Protein AF-A0A8X6Q4Y1-F1 (afdb_monomer_lite)

Secondary structure (DSSP, 8-state):
-HHHHHHHHHHHHHHHHHHHHHHT-SSHHHHHHHHHHHHHHHHHH-SSPPPHHHHHHHHTT---TT----------HHHHHHHHHHHHTTTS-EEEEEETTTTEEEEEE--SS--------TTTTTHHHHHHHHHHHHHHHHHTTTT----TTSGGG-GGG-TT--

Radius of gyration: 20.06 Å; chains: 1; bounding box: 55×37×59 Å

Organism: Nephila pilipes (NCBI:txid299642)

Sequence (166 aa):
GAALSRLRALLDIHTVSHTYRLLASDELVTSGVAFASLQNAVRKNFLHDPTPGKYSDFLNGKKVDEFARESENLSTQWSRSRHSADRLRKFLKIEWIWNVEPGCFFLNLFRAPNPVDVALSPAGLVTRPLRDDLETYFINQLSGLVDQGKNGAVFSQHPASNLFLQ

pLDDT: mean 73.5, std 17.01, range [33.56, 92.38]

Structure (mmCIF, N/CA/C/O backbone):
data_AF-A0A8X6Q4Y1-F1
#
_entry.id   AF-A0A8X6Q4Y1-F1
#
loop_
_atom_site.group_PDB
_atom_site.id
_atom_site.type_symbol
_atom_site.label_atom_id
_atom_site.label_alt_id
_atom_site.label_comp_id
_atom_site.label_asym_id
_atom_site.label_entity_id
_atom_site.label_seq_id
_atom_site.pdbx_PDB_ins_code
_atom_site.Cartn_x
_atom_site.Cartn_y
_atom_site.Cartn_z
_atom_site.occupancy
_atom_site.B_iso_or_equiv
_atom_site.auth_seq_id
_atom_site.auth_comp_id
_atom_site.auth_asym_id
_atom_site.auth_atom_id
_atom_site.pdbx_PDB_model_num
ATOM 1 N N . GLY A 1 1 ? -9.546 15.117 20.347 1.00 49.28 1 GLY A N 1
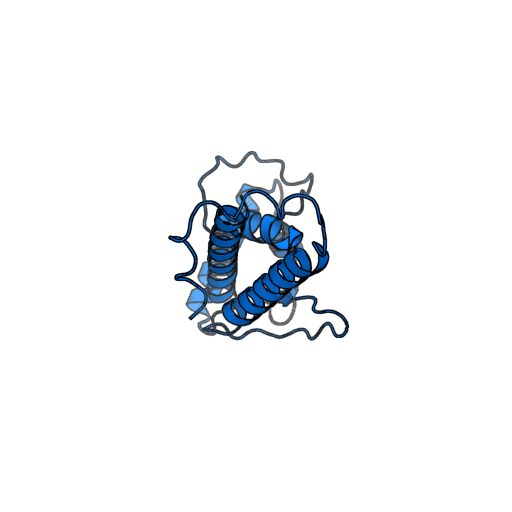ATOM 2 C CA . GLY A 1 1 ? -8.443 14.218 19.939 1.00 49.28 1 GLY A CA 1
ATOM 3 C C . GLY A 1 1 ? -8.885 13.156 18.942 1.00 49.28 1 GLY A C 1
ATOM 4 O O . GLY A 1 1 ? -8.433 13.184 17.805 1.00 49.28 1 GLY A O 1
ATOM 5 N N . ALA A 1 2 ? -9.793 12.252 19.334 1.00 59.53 2 ALA A N 1
ATOM 6 C CA . ALA A 1 2 ? -10.178 11.072 18.544 1.00 59.53 2 ALA A CA 1
ATOM 7 C C . ALA A 1 2 ? -10.820 11.374 17.168 1.00 59.53 2 ALA A C 1
ATOM 9 O O . ALA A 1 2 ? -10.471 10.738 16.175 1.00 59.53 2 ALA A O 1
ATOM 10 N N . ALA A 1 3 ? -11.683 12.391 17.059 1.00 57.56 3 ALA A N 1
ATOM 11 C CA . ALA A 1 3 ? -12.321 12.751 15.783 1.00 57.56 3 ALA A CA 1
ATOM 12 C C . ALA A 1 3 ? -11.309 13.180 14.699 1.00 57.56 3 ALA A C 1
ATOM 14 O O . ALA A 1 3 ? -11.413 12.759 13.547 1.00 57.56 3 ALA A O 1
ATOM 15 N N . LEU A 1 4 ? -10.274 13.940 15.084 1.00 60.44 4 LEU A N 1
ATOM 16 C CA . LEU A 1 4 ? -9.184 14.329 14.181 1.00 60.44 4 LEU A CA 1
ATOM 17 C C . LEU A 1 4 ? -8.358 13.111 13.741 1.00 60.44 4 LEU A C 1
ATOM 19 O O . LEU A 1 4 ? -7.963 13.029 12.579 1.00 60.44 4 LEU A O 1
ATOM 23 N N . SER A 1 5 ? -8.158 12.132 14.632 1.00 75.75 5 SER A N 1
ATOM 24 C CA . SER A 1 5 ? -7.471 10.881 14.282 1.00 75.75 5 SER A CA 1
ATOM 25 C C . SER A 1 5 ? -8.277 10.010 13.308 1.00 75.75 5 SER A C 1
ATOM 27 O O . SER A 1 5 ? -7.701 9.467 12.367 1.00 75.75 5 SER A O 1
ATOM 29 N N . ARG A 1 6 ? -9.612 9.959 13.447 1.00 79.06 6 ARG A N 1
ATOM 30 C CA . ARG A 1 6 ? -10.499 9.210 12.540 1.00 79.06 6 ARG A CA 1
ATOM 31 C C . ARG A 1 6 ? -10.565 9.844 11.151 1.00 79.06 6 ARG A C 1
ATOM 33 O O . ARG A 1 6 ? -10.416 9.141 10.157 1.00 79.06 6 ARG A O 1
ATOM 40 N N . LEU A 1 7 ? -10.721 11.169 11.067 1.00 85.56 7 LEU A N 1
ATOM 41 C CA . LEU A 1 7 ? -10.692 11.888 9.786 1.00 85.56 7 LEU A CA 1
ATOM 42 C C . LEU A 1 7 ? -9.357 11.695 9.060 1.00 85.56 7 LEU A C 1
ATOM 44 O O . LEU A 1 7 ? -9.336 11.451 7.854 1.00 85.56 7 LEU A O 1
ATOM 48 N N . ARG A 1 8 ? -8.238 11.745 9.794 1.00 88.94 8 ARG A N 1
ATOM 49 C CA . ARG A 1 8 ? -6.920 11.502 9.207 1.00 88.94 8 ARG A CA 1
ATOM 50 C C . ARG A 1 8 ? -6.784 10.077 8.673 1.00 88.94 8 ARG A C 1
ATOM 52 O O . ARG A 1 8 ? -6.319 9.908 7.550 1.00 88.94 8 ARG A O 1
ATOM 59 N N . ALA A 1 9 ? -7.240 9.080 9.428 1.00 87.69 9 ALA A N 1
ATOM 60 C CA . ALA A 1 9 ? -7.227 7.690 8.987 1.00 87.69 9 ALA A CA 1
ATOM 61 C C . ALA A 1 9 ? -8.079 7.471 7.720 1.00 87.69 9 ALA A C 1
ATOM 63 O O . ALA A 1 9 ? -7.664 6.744 6.824 1.00 87.69 9 ALA A O 1
ATOM 64 N N . LEU A 1 10 ? -9.218 8.157 7.574 1.00 89.56 10 LEU A N 1
ATOM 65 C CA . LEU A 1 10 ? -10.032 8.090 6.351 1.00 89.56 10 LEU A CA 1
ATOM 66 C C . LEU A 1 10 ? -9.319 8.675 5.120 1.00 89.56 10 LEU A C 1
ATOM 68 O O . LEU A 1 10 ? -9.428 8.113 4.027 1.00 89.56 10 LEU A O 1
ATOM 72 N N . LEU A 1 11 ? -8.573 9.773 5.282 1.00 91.25 11 LEU A N 1
ATOM 73 C CA . LEU A 1 11 ? -7.736 10.334 4.211 1.00 91.25 11 LEU A CA 1
ATOM 74 C C . LEU A 1 11 ? -6.594 9.385 3.831 1.00 91.25 11 LEU A C 1
ATOM 76 O O . LEU A 1 11 ? -6.284 9.218 2.647 1.00 91.25 11 LEU A O 1
ATOM 80 N N . ASP A 1 12 ? -5.998 8.730 4.825 1.00 91.88 12 ASP A N 1
ATOM 81 C CA . ASP A 1 12 ? -4.952 7.737 4.602 1.00 91.88 12 ASP A CA 1
ATOM 82 C C . ASP A 1 12 ? -5.514 6.521 3.839 1.00 91.88 12 ASP A C 1
ATOM 84 O O . ASP A 1 12 ? -4.907 6.082 2.859 1.00 91.88 12 ASP A O 1
ATOM 88 N N . ILE A 1 13 ? -6.716 6.043 4.201 1.00 90.38 13 ILE A N 1
ATOM 89 C CA . ILE A 1 13 ? -7.431 4.969 3.485 1.00 90.38 13 ILE A CA 1
ATOM 90 C C . ILE A 1 13 ? -7.687 5.370 2.037 1.00 90.38 13 ILE A C 1
ATOM 92 O O . ILE A 1 13 ? -7.474 4.563 1.132 1.00 90.38 13 ILE A O 1
ATOM 96 N N . HIS A 1 14 ? -8.137 6.603 1.796 1.00 91.00 14 HIS A N 1
ATOM 97 C CA . HIS A 1 14 ? -8.386 7.080 0.439 1.00 91.00 14 HIS A CA 1
ATOM 98 C C . HIS A 1 14 ? -7.099 7.108 -0.392 1.00 91.00 14 HIS A C 1
ATOM 100 O O . HIS A 1 14 ? -7.103 6.668 -1.539 1.00 91.00 14 HIS A O 1
ATOM 106 N N . THR A 1 15 ? -5.995 7.561 0.204 1.00 92.25 15 THR A N 1
ATOM 107 C CA . THR A 1 15 ? -4.685 7.614 -0.455 1.00 92.25 15 THR A CA 1
ATOM 108 C C . THR A 1 15 ? -4.204 6.215 -0.838 1.00 92.25 15 THR A C 1
ATOM 110 O O . THR A 1 15 ? -3.869 5.989 -1.998 1.00 92.25 15 THR A O 1
ATOM 113 N N . VAL A 1 16 ? -4.227 5.263 0.101 1.00 90.94 16 VAL A N 1
ATOM 114 C CA . VAL A 1 16 ? -3.834 3.864 -0.147 1.00 90.94 16 VAL A CA 1
ATOM 115 C C . VAL A 1 16 ? -4.758 3.201 -1.167 1.00 90.94 16 VAL A C 1
ATOM 117 O O . VAL A 1 16 ? -4.281 2.553 -2.097 1.00 90.94 16 VAL A O 1
ATOM 120 N N . SER A 1 17 ? -6.069 3.425 -1.052 1.00 88.81 17 SER A N 1
ATOM 121 C CA . SER A 1 17 ? -7.045 2.911 -2.014 1.00 88.81 17 SER A CA 1
ATOM 122 C C . SER A 1 17 ? -6.772 3.458 -3.411 1.00 88.81 17 SER A C 1
ATOM 124 O O . SER A 1 17 ? -6.750 2.699 -4.365 1.00 88.81 17 SER A O 1
ATOM 126 N N . HIS A 1 18 ? -6.538 4.762 -3.565 1.00 89.88 18 HIS A N 1
ATOM 127 C CA . HIS A 1 18 ? -6.242 5.349 -4.870 1.00 89.88 18 HIS A CA 1
ATOM 128 C C . HIS A 1 18 ? -4.970 4.763 -5.492 1.00 89.88 18 HIS A C 1
ATOM 130 O O . HIS A 1 18 ? -5.008 4.365 -6.653 1.00 89.88 18 HIS A O 1
ATOM 136 N N . THR A 1 19 ? -3.896 4.621 -4.712 1.00 91.38 19 THR A N 1
ATOM 137 C CA . THR A 1 19 ? -2.666 3.954 -5.162 1.00 91.38 19 THR A CA 1
ATOM 138 C C . THR A 1 19 ? -2.934 2.530 -5.635 1.00 91.38 19 THR A C 1
ATOM 140 O O . THR A 1 19 ? -2.418 2.122 -6.671 1.00 91.38 19 THR A O 1
ATOM 143 N N . TYR A 1 20 ? -3.772 1.786 -4.909 1.00 88.38 20 TYR A N 1
ATOM 144 C CA . TYR A 1 20 ? -4.114 0.419 -5.281 1.00 88.38 20 TYR A CA 1
ATOM 145 C C . TYR A 1 20 ? -4.806 0.371 -6.637 1.00 88.38 20 TYR A C 1
ATOM 147 O O . TYR A 1 20 ? -4.416 -0.404 -7.497 1.00 88.38 20 TYR A O 1
ATOM 155 N N . ARG A 1 21 ? -5.777 1.260 -6.864 1.00 86.56 21 ARG A N 1
ATOM 156 C CA . ARG A 1 21 ? -6.505 1.328 -8.137 1.00 86.56 21 ARG A CA 1
ATOM 157 C C . ARG A 1 21 ? -5.601 1.660 -9.321 1.00 86.56 21 ARG A C 1
ATOM 159 O O . ARG A 1 21 ? -5.835 1.153 -10.406 1.00 86.56 21 ARG A O 1
ATOM 166 N N . LEU A 1 22 ? -4.573 2.486 -9.116 1.00 88.81 22 LEU A N 1
ATOM 167 C CA . LEU A 1 22 ? -3.585 2.778 -10.156 1.00 88.81 22 LEU A CA 1
ATOM 168 C C . LEU A 1 22 ? -2.745 1.541 -10.499 1.00 88.81 22 LEU A C 1
ATOM 170 O O . LEU A 1 22 ? -2.552 1.247 -11.671 1.00 88.81 22 LEU A O 1
ATOM 174 N N . LEU A 1 23 ? -2.258 0.817 -9.487 1.00 87.81 23 LEU A N 1
ATOM 175 C CA . LEU A 1 23 ? -1.350 -0.322 -9.674 1.00 87.81 23 LEU A CA 1
ATOM 176 C C . LEU A 1 23 ? -2.060 -1.614 -10.094 1.00 87.81 23 LEU A C 1
ATOM 178 O O . LEU A 1 23 ? -1.472 -2.421 -10.805 1.00 87.81 23 LEU A O 1
ATOM 182 N N . ALA A 1 24 ? -3.300 -1.805 -9.653 1.00 81.81 24 ALA A N 1
ATOM 183 C CA . ALA A 1 24 ? -4.118 -2.979 -9.939 1.00 81.81 24 ALA A CA 1
ATOM 184 C C . ALA A 1 24 ? -5.163 -2.713 -11.035 1.00 81.81 24 ALA A C 1
ATOM 186 O O . ALA A 1 24 ? -6.104 -3.482 -11.159 1.00 81.81 24 ALA A O 1
ATOM 187 N N . SER A 1 25 ? -5.052 -1.615 -11.793 1.00 82.56 25 SER A N 1
ATOM 188 C CA . SER A 1 25 ? -5.994 -1.316 -12.879 1.00 82.56 25 SER A CA 1
ATOM 189 C C . SER A 1 25 ? -6.016 -2.443 -13.914 1.00 82.56 25 SER A C 1
ATOM 191 O O . SER A 1 25 ? -4.956 -2.863 -14.382 1.00 82.56 25 SER A O 1
ATOM 193 N N . ASP A 1 26 ? -7.218 -2.859 -14.325 1.00 80.81 26 ASP A N 1
ATOM 194 C CA . ASP A 1 26 ? -7.414 -3.819 -15.422 1.00 80.81 26 ASP A CA 1
ATOM 195 C C . ASP A 1 26 ? -6.893 -3.263 -16.761 1.00 80.81 26 ASP A C 1
ATOM 197 O O . ASP A 1 26 ? -6.536 -4.005 -17.676 1.00 80.81 26 ASP A O 1
ATOM 201 N N . GLU A 1 27 ? -6.813 -1.935 -16.882 1.00 84.94 27 GLU A N 1
ATOM 202 C CA . GLU A 1 27 ? -6.225 -1.276 -18.039 1.00 84.94 27 GLU A CA 1
ATOM 203 C C . GLU A 1 27 ? -4.690 -1.303 -17.956 1.00 84.94 27 GLU A C 1
ATOM 205 O O . GLU A 1 27 ? -4.081 -0.557 -17.181 1.00 84.94 27 GLU A O 1
ATOM 210 N N . LEU A 1 28 ? -4.071 -2.114 -18.821 1.00 84.62 28 LEU A N 1
ATOM 211 C CA . LEU A 1 28 ? -2.615 -2.310 -18.919 1.00 84.62 28 LEU A CA 1
ATOM 212 C C . LEU A 1 28 ? -1.822 -1.009 -19.107 1.00 84.62 28 LEU A C 1
ATOM 214 O O . LEU A 1 28 ? -0.696 -0.895 -18.627 1.00 84.62 28 LEU A O 1
ATOM 218 N N . VAL A 1 29 ? -2.391 -0.021 -19.804 1.00 89.19 29 VAL A N 1
ATOM 219 C CA . VAL A 1 29 ? -1.736 1.279 -20.009 1.00 89.19 29 VAL A CA 1
ATOM 220 C C . VAL A 1 29 ? -1.664 2.039 -18.690 1.00 89.19 29 VAL A C 1
ATOM 222 O O . VAL A 1 29 ? -0.589 2.487 -18.296 1.00 89.19 29 VAL A O 1
ATOM 225 N N . THR A 1 30 ? -2.786 2.144 -17.977 1.00 87.81 30 THR A N 1
ATOM 226 C CA . THR A 1 30 ? -2.845 2.838 -16.689 1.00 87.81 30 THR A CA 1
ATOM 227 C C . THR A 1 30 ? -1.956 2.156 -15.651 1.00 87.81 30 THR A C 1
ATOM 229 O O . THR A 1 30 ? -1.143 2.833 -15.018 1.00 87.81 30 THR A O 1
ATOM 232 N N . SER A 1 31 ? -2.046 0.830 -15.507 1.00 87.00 31 SER A N 1
ATOM 233 C CA . SER A 1 31 ? -1.210 0.086 -14.557 1.00 87.00 31 SER A CA 1
ATOM 234 C C . SER A 1 31 ? 0.271 0.111 -14.939 1.00 87.00 31 SER A C 1
ATOM 236 O O . SER A 1 31 ? 1.118 0.321 -14.070 1.00 87.00 31 SER A O 1
ATOM 238 N N . GLY A 1 32 ? 0.599 0.022 -16.230 1.00 89.06 32 GLY A N 1
ATOM 239 C CA . GLY A 1 32 ? 1.967 0.142 -16.734 1.00 89.06 32 GLY A CA 1
ATOM 240 C C . GLY A 1 32 ? 2.584 1.521 -16.479 1.00 89.06 32 GLY A C 1
ATOM 241 O O . GLY A 1 32 ? 3.700 1.616 -15.967 1.00 89.06 32 GLY A O 1
ATOM 242 N N . VAL A 1 33 ? 1.852 2.606 -16.761 1.00 92.38 33 VAL A N 1
ATOM 243 C CA . VAL A 1 33 ? 2.305 3.985 -16.497 1.00 92.38 33 VAL A CA 1
ATOM 244 C C . VAL A 1 33 ? 2.433 4.244 -14.997 1.00 92.38 33 VAL A C 1
ATOM 246 O O . VAL A 1 33 ? 3.422 4.836 -14.550 1.00 92.38 33 VAL A O 1
ATOM 249 N N . ALA A 1 34 ? 1.465 3.783 -14.202 1.00 91.50 34 ALA A N 1
ATOM 250 C CA . ALA A 1 34 ? 1.523 3.874 -12.750 1.00 91.50 34 ALA A CA 1
ATOM 251 C C . ALA A 1 34 ? 2.756 3.143 -12.205 1.00 91.50 34 ALA A C 1
ATOM 253 O O . ALA A 1 34 ? 3.505 3.710 -11.406 1.00 91.50 34 ALA A O 1
ATOM 254 N N . PHE A 1 35 ? 3.014 1.925 -12.681 1.00 90.75 35 PHE A N 1
ATOM 255 C CA . PHE A 1 35 ? 4.167 1.151 -12.253 1.00 90.75 35 PHE A CA 1
ATOM 256 C C . PHE A 1 35 ? 5.489 1.802 -12.665 1.00 90.75 35 PHE A C 1
ATOM 258 O O . PHE A 1 35 ? 6.358 1.984 -11.817 1.00 90.75 35 PHE A O 1
ATOM 265 N N . ALA A 1 36 ? 5.627 2.258 -13.910 1.00 90.56 36 ALA A N 1
ATOM 266 C CA . ALA A 1 36 ? 6.819 2.977 -14.363 1.00 90.56 36 ALA A CA 1
ATOM 267 C C . ALA A 1 36 ? 7.072 4.261 -13.543 1.00 90.56 36 ALA A C 1
ATOM 269 O O . ALA A 1 36 ? 8.209 4.582 -13.185 1.00 90.56 36 ALA A O 1
ATOM 270 N N . SER A 1 37 ? 6.007 4.983 -13.179 1.00 91.75 37 SER A N 1
ATOM 271 C CA . SER A 1 37 ? 6.085 6.153 -12.298 1.00 91.75 37 SER A CA 1
ATOM 272 C C . SER A 1 37 ? 6.556 5.784 -10.886 1.00 91.75 37 SER A C 1
ATOM 274 O O . SER A 1 37 ? 7.413 6.475 -10.323 1.00 91.75 37 SER A O 1
ATOM 276 N N . LEU A 1 38 ? 6.067 4.669 -10.330 1.00 90.69 38 LEU A N 1
ATOM 277 C CA . LEU A 1 38 ? 6.551 4.125 -9.060 1.00 90.69 38 LEU A CA 1
ATOM 278 C C . LEU A 1 38 ? 8.030 3.731 -9.156 1.00 90.69 38 LEU A C 1
ATOM 280 O O 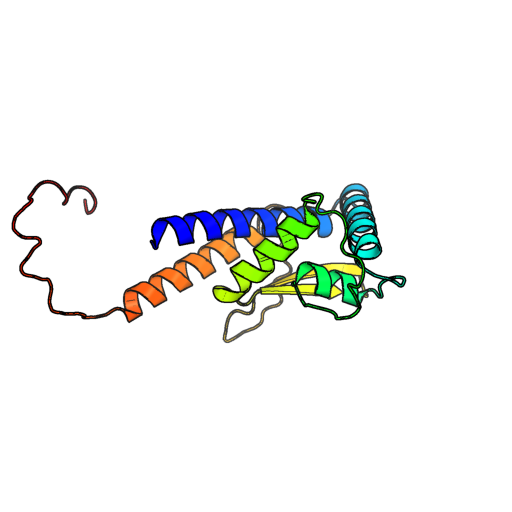. LEU A 1 38 ? 8.810 4.125 -8.293 1.00 90.69 38 LEU A O 1
ATOM 284 N N . GLN A 1 39 ? 8.444 3.025 -10.211 1.00 89.44 39 GLN A N 1
ATOM 285 C CA . GLN A 1 39 ? 9.845 2.649 -10.427 1.00 89.44 39 GLN A CA 1
ATOM 286 C C . GLN A 1 39 ? 10.758 3.876 -10.433 1.00 89.44 39 GLN A C 1
ATOM 288 O O . GLN A 1 39 ? 11.810 3.864 -9.796 1.00 89.44 39 GLN A O 1
ATOM 293 N N . ASN A 1 40 ? 10.338 4.962 -11.084 1.00 88.00 40 ASN A N 1
ATOM 294 C CA . ASN A 1 40 ? 11.085 6.216 -11.096 1.00 88.00 40 ASN A CA 1
ATOM 295 C C . ASN A 1 40 ? 11.163 6.869 -9.711 1.00 88.00 40 ASN A C 1
ATOM 297 O O . ASN A 1 40 ? 12.226 7.354 -9.326 1.00 88.00 40 ASN A O 1
ATOM 301 N N . ALA A 1 41 ? 10.071 6.873 -8.942 1.00 86.25 41 ALA A N 1
ATOM 302 C CA . ALA A 1 41 ? 10.088 7.379 -7.570 1.00 86.25 41 ALA A CA 1
ATOM 303 C C . ALA A 1 41 ? 11.025 6.553 -6.679 1.00 86.25 41 ALA A C 1
ATOM 305 O O . ALA A 1 41 ? 11.804 7.109 -5.907 1.00 86.25 41 ALA A O 1
ATOM 306 N N . VAL A 1 42 ? 11.006 5.233 -6.838 1.00 86.00 42 VAL A N 1
ATOM 307 C CA . VAL A 1 42 ? 11.842 4.307 -6.078 1.00 86.00 42 VAL A CA 1
ATOM 308 C C . VAL A 1 42 ? 13.318 4.467 -6.456 1.00 86.00 42 VAL A C 1
ATOM 310 O O . VAL A 1 42 ? 14.138 4.696 -5.573 1.00 86.00 42 VAL A O 1
ATOM 313 N N . ARG A 1 43 ? 13.668 4.491 -7.747 1.00 85.19 43 ARG A N 1
ATOM 314 C CA . ARG A 1 43 ? 15.046 4.734 -8.227 1.00 85.19 43 ARG A CA 1
ATOM 315 C 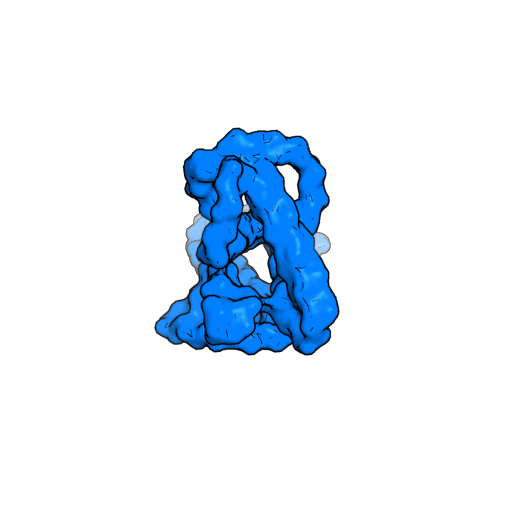C . ARG A 1 43 ? 15.652 6.044 -7.722 1.00 85.19 43 ARG A C 1
ATOM 317 O O . ARG A 1 43 ? 16.853 6.110 -7.491 1.00 85.19 43 ARG A O 1
ATOM 324 N N . LYS A 1 44 ? 14.842 7.089 -7.526 1.00 81.31 44 LYS A N 1
ATOM 325 C CA . LYS A 1 44 ? 15.316 8.355 -6.937 1.00 81.31 44 LYS A CA 1
ATOM 326 C C . LYS A 1 44 ? 15.726 8.217 -5.470 1.00 81.31 44 LYS A C 1
ATOM 328 O O . LYS A 1 44 ? 16.549 8.998 -5.010 1.00 81.31 44 LYS A O 1
ATOM 333 N N . ASN A 1 45 ? 15.159 7.245 -4.759 1.00 75.88 45 ASN A N 1
ATOM 334 C CA . ASN A 1 45 ? 15.434 6.997 -3.348 1.00 75.88 45 ASN A CA 1
ATOM 335 C C . ASN A 1 45 ? 16.561 5.967 -3.137 1.00 75.88 45 ASN A C 1
ATOM 337 O O . ASN A 1 45 ? 17.149 5.956 -2.063 1.00 75.88 45 ASN A O 1
ATOM 341 N N . PHE A 1 46 ? 16.888 5.130 -4.128 1.00 74.12 46 PHE A N 1
ATOM 342 C CA . PHE A 1 46 ? 17.937 4.103 -4.039 1.00 74.12 46 PHE A CA 1
ATOM 343 C C . PHE A 1 46 ? 19.243 4.517 -4.748 1.00 74.12 46 PHE A C 1
ATOM 345 O O . PHE A 1 46 ? 19.234 5.274 -5.720 1.00 74.12 46 PHE A O 1
ATOM 352 N N . LEU A 1 47 ? 20.382 4.001 -4.266 1.00 69.19 47 LEU A N 1
ATOM 353 C CA . LEU A 1 47 ? 21.688 4.153 -4.935 1.00 69.19 47 LEU A CA 1
ATOM 354 C C . LEU A 1 47 ? 21.869 3.207 -6.129 1.00 69.19 47 LEU A C 1
ATOM 356 O O . LEU A 1 47 ? 22.569 3.551 -7.080 1.00 69.19 47 LEU A O 1
ATOM 360 N N . HIS A 1 48 ? 21.239 2.036 -6.069 1.00 74.56 48 HIS A N 1
ATOM 361 C CA . HIS A 1 48 ? 21.309 0.983 -7.080 1.00 74.56 48 HIS A CA 1
ATOM 362 C C . HIS A 1 48 ? 19.925 0.707 -7.672 1.00 74.56 48 HIS A C 1
ATOM 364 O O . HIS A 1 48 ? 18.910 1.144 -7.121 1.00 74.56 48 HIS A O 1
ATOM 370 N N . ASP A 1 49 ? 19.876 -0.020 -8.791 1.00 78.69 49 ASP A N 1
ATOM 371 C CA . ASP A 1 49 ? 18.599 -0.413 -9.378 1.00 78.69 49 ASP A CA 1
ATOM 372 C C . ASP A 1 49 ? 17.808 -1.310 -8.401 1.00 78.69 49 ASP A C 1
ATOM 374 O O . ASP A 1 49 ? 18.331 -2.318 -7.918 1.00 78.69 49 ASP A O 1
ATOM 378 N N . PRO A 1 50 ? 16.555 -0.947 -8.074 1.00 80.94 50 PRO A N 1
ATOM 379 C CA . PRO A 1 50 ? 15.756 -1.661 -7.087 1.00 80.94 50 PRO A CA 1
ATOM 380 C C . PRO A 1 50 ? 15.324 -3.033 -7.613 1.00 80.94 50 PRO A C 1
ATOM 382 O O . PRO A 1 50 ? 14.778 -3.145 -8.712 1.00 80.94 50 PRO A O 1
ATOM 385 N N . THR A 1 51 ? 15.500 -4.076 -6.798 1.00 82.88 51 THR A N 1
ATOM 386 C CA . THR A 1 51 ? 14.922 -5.401 -7.073 1.00 82.88 51 THR A CA 1
ATOM 387 C C . THR A 1 51 ? 13.394 -5.368 -6.911 1.00 82.88 51 THR A C 1
ATOM 389 O O . THR A 1 51 ? 12.878 -4.503 -6.198 1.00 82.88 51 THR A O 1
ATOM 392 N N . PRO A 1 52 ? 12.631 -6.303 -7.515 1.00 80.00 52 PRO A N 1
ATOM 393 C CA . PRO A 1 52 ? 11.165 -6.250 -7.492 1.00 80.00 52 PRO A CA 1
ATOM 394 C C . PRO A 1 52 ? 10.535 -6.134 -6.089 1.00 80.00 52 PRO A C 1
ATOM 396 O O . PRO A 1 52 ? 9.588 -5.375 -5.893 1.00 80.00 52 PRO A O 1
ATOM 399 N N . GLY A 1 53 ? 11.111 -6.789 -5.073 1.00 81.62 53 GLY A N 1
ATOM 400 C CA . GLY A 1 53 ? 10.636 -6.690 -3.682 1.00 81.62 53 GLY A CA 1
ATOM 401 C C . GLY A 1 53 ? 10.810 -5.303 -3.043 1.00 81.62 53 GLY A C 1
ATOM 402 O O . GLY A 1 53 ? 10.066 -4.932 -2.131 1.00 81.62 53 GLY A O 1
ATOM 403 N N . LYS A 1 54 ? 11.734 -4.481 -3.557 1.00 85.56 54 LYS A N 1
ATOM 404 C CA . LYS A 1 54 ? 12.002 -3.136 -3.026 1.00 85.56 54 LYS A CA 1
ATOM 405 C C . LYS A 1 54 ? 10.863 -2.161 -3.316 1.00 85.56 54 LYS A C 1
ATOM 407 O O . LYS A 1 54 ? 10.692 -1.198 -2.570 1.00 85.56 54 LYS A O 1
ATOM 412 N N . TYR A 1 55 ? 10.046 -2.412 -4.343 1.00 88.19 55 TYR A N 1
ATOM 4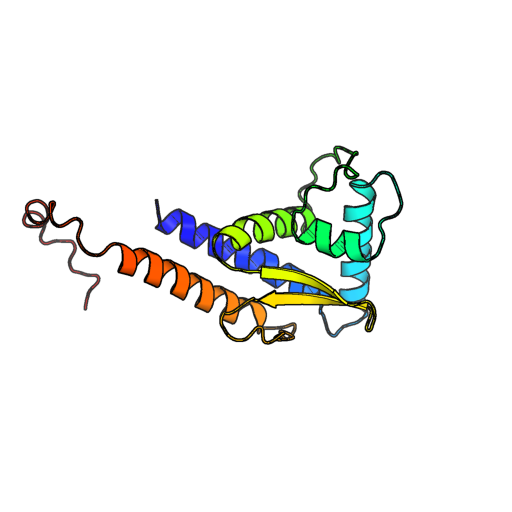13 C CA . TYR A 1 55 ? 8.870 -1.586 -4.618 1.00 88.19 55 TYR A CA 1
ATOM 414 C C . TYR A 1 55 ? 7.792 -1.757 -3.539 1.00 88.19 55 TYR A C 1
ATOM 416 O O . TYR A 1 55 ? 7.272 -0.763 -3.028 1.00 88.19 55 TYR A O 1
ATOM 424 N N . SER A 1 56 ? 7.499 -3.000 -3.135 1.00 89.00 56 SER A N 1
ATOM 425 C CA . SER A 1 56 ? 6.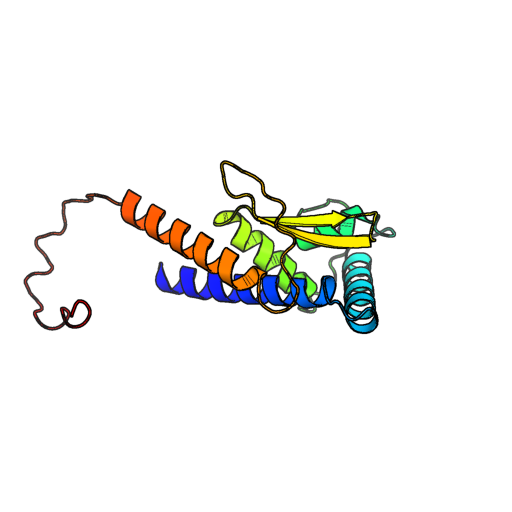601 -3.272 -2.006 1.00 89.00 56 SER A CA 1
ATOM 426 C C . SER A 1 56 ? 7.172 -2.736 -0.697 1.00 89.00 56 SER A C 1
ATOM 428 O O . SER A 1 56 ? 6.447 -2.091 0.055 1.00 89.00 56 SER A O 1
ATOM 430 N N . ASP A 1 57 ? 8.472 -2.911 -0.438 1.00 88.19 57 ASP A N 1
ATOM 431 C CA . ASP A 1 57 ? 9.113 -2.390 0.776 1.00 88.19 57 ASP A CA 1
ATOM 432 C C . ASP A 1 57 ? 9.029 -0.862 0.873 1.00 88.19 57 ASP A C 1
ATOM 434 O O . ASP A 1 57 ? 8.735 -0.324 1.947 1.00 88.19 57 ASP A O 1
ATOM 438 N N . PHE A 1 58 ? 9.211 -0.165 -0.254 1.00 88.00 58 PHE A N 1
ATOM 439 C CA . PHE A 1 58 ? 9.025 1.279 -0.341 1.00 88.00 58 PHE A CA 1
ATOM 440 C C . PHE A 1 58 ? 7.590 1.686 0.014 1.00 88.00 58 PHE A C 1
ATOM 442 O O . PHE A 1 58 ? 7.401 2.540 0.881 1.00 88.00 58 PHE A O 1
ATOM 449 N N . LEU A 1 59 ? 6.573 1.071 -0.605 1.00 89.75 59 LEU A N 1
ATOM 450 C CA . LEU A 1 59 ? 5.160 1.371 -0.322 1.00 89.75 59 LEU A CA 1
ATOM 451 C C . LEU A 1 59 ? 4.761 1.025 1.119 1.00 89.75 59 LEU A C 1
ATOM 453 O O . LEU A 1 59 ? 3.914 1.692 1.708 1.00 89.75 59 LEU A O 1
ATOM 457 N N . ASN A 1 60 ? 5.408 0.019 1.700 1.00 88.56 60 ASN A N 1
ATOM 458 C CA . ASN A 1 60 ? 5.245 -0.412 3.084 1.00 88.56 60 ASN A CA 1
ATOM 459 C C . ASN A 1 60 ? 5.948 0.493 4.103 1.00 88.56 60 ASN A C 1
ATOM 461 O O . ASN A 1 60 ? 5.804 0.289 5.309 1.00 88.56 60 ASN A O 1
ATOM 465 N N . GLY A 1 61 ? 6.719 1.480 3.649 1.00 80.19 61 GLY A N 1
ATOM 466 C CA . GLY A 1 61 ? 7.405 2.407 4.537 1.00 80.19 61 GLY A CA 1
ATOM 467 C C . GLY A 1 61 ? 8.618 1.827 5.248 1.00 80.19 61 GLY A C 1
ATOM 468 O O . GLY A 1 61 ? 9.180 2.522 6.094 1.00 80.19 61 GLY A O 1
ATOM 469 N N . LYS A 1 62 ? 9.073 0.618 4.886 1.00 78.94 62 LYS A N 1
ATOM 470 C CA . LYS A 1 62 ? 10.263 0.021 5.498 1.00 78.94 62 LYS A CA 1
ATOM 471 C C . LYS A 1 62 ? 11.451 0.964 5.303 1.00 78.94 62 LYS A C 1
ATOM 473 O O . LYS A 1 62 ? 11.656 1.504 4.216 1.00 78.94 62 LYS A O 1
ATOM 478 N N . LYS A 1 63 ? 12.204 1.222 6.372 1.00 65.50 63 LYS A N 1
ATOM 479 C CA . LYS A 1 63 ? 13.491 1.914 6.280 1.00 65.50 63 LYS A CA 1
ATOM 480 C C . LYS A 1 63 ? 14.492 0.880 5.788 1.00 65.50 63 LYS A C 1
ATOM 482 O O . LYS A 1 63 ? 14.852 -0.018 6.534 1.00 65.50 63 LYS A O 1
ATOM 487 N N . VAL A 1 64 ? 14.844 0.948 4.514 1.00 58.41 64 VAL A N 1
ATOM 488 C CA . VAL A 1 64 ? 15.983 0.202 3.987 1.00 58.41 64 VAL A CA 1
ATOM 489 C C . VAL A 1 64 ? 17.172 1.150 4.088 1.00 58.41 64 VAL A C 1
ATOM 491 O O . VAL A 1 64 ? 17.103 2.250 3.546 1.00 58.41 64 VAL A O 1
ATOM 494 N N . ASP A 1 65 ? 18.240 0.752 4.776 1.00 57.66 65 ASP A N 1
ATOM 495 C CA . ASP A 1 65 ? 19.475 1.550 4.897 1.00 57.66 65 ASP A CA 1
ATOM 496 C C . ASP A 1 65 ? 20.101 1.889 3.522 1.00 57.66 65 ASP A C 1
ATOM 498 O O . ASP A 1 65 ? 20.913 2.797 3.392 1.00 57.66 65 ASP A O 1
ATOM 502 N N . GLU A 1 66 ? 19.654 1.208 2.463 1.00 55.03 66 GLU A N 1
ATOM 503 C CA . GLU A 1 66 ? 19.976 1.467 1.054 1.00 55.03 66 GLU A CA 1
ATOM 504 C C . GLU A 1 66 ? 19.269 2.701 0.451 1.00 55.03 66 GLU A C 1
ATOM 506 O O . GLU A 1 66 ? 19.595 3.098 -0.675 1.00 55.03 66 GLU A O 1
ATOM 511 N N . PHE A 1 67 ? 18.309 3.319 1.153 1.00 62.47 67 PHE A N 1
ATOM 512 C CA . PHE A 1 67 ? 17.690 4.580 0.733 1.00 62.47 67 PHE A CA 1
ATOM 513 C C . PHE A 1 67 ? 18.629 5.765 1.006 1.00 62.47 67 PHE A C 1
ATOM 515 O O . PHE A 1 67 ? 18.327 6.646 1.807 1.00 62.47 67 PHE A O 1
ATOM 522 N N . ALA A 1 68 ? 19.813 5.766 0.399 1.00 54.34 68 ALA A N 1
ATOM 523 C CA . ALA A 1 68 ? 20.870 6.711 0.758 1.00 54.34 68 ALA A CA 1
ATOM 524 C C . ALA A 1 68 ? 20.731 8.090 0.091 1.00 54.34 68 ALA A C 1
ATOM 526 O O . ALA A 1 68 ? 21.511 8.994 0.378 1.00 54.34 68 ALA A O 1
ATOM 527 N N . ARG A 1 69 ? 19.771 8.265 -0.826 1.00 60.56 69 ARG A N 1
ATOM 528 C CA . ARG A 1 69 ? 19.501 9.569 -1.437 1.00 60.56 69 ARG A CA 1
ATOM 529 C C . ARG A 1 69 ? 18.402 10.259 -0.642 1.00 60.56 69 ARG A C 1
ATOM 531 O O . ARG A 1 69 ? 17.253 9.822 -0.685 1.00 60.56 69 ARG A O 1
ATOM 538 N N . GLU A 1 70 ? 18.743 11.359 0.030 1.00 52.31 70 GLU A N 1
ATOM 539 C CA . GLU A 1 70 ? 17.773 12.404 0.372 1.00 52.31 70 GLU A CA 1
ATOM 540 C C . GLU A 1 70 ? 17.182 12.911 -0.946 1.00 52.31 70 GLU A C 1
ATOM 542 O O . GLU A 1 70 ? 17.678 13.847 -1.568 1.00 52.31 70 GLU A O 1
ATOM 547 N N . SER A 1 71 ? 16.161 12.223 -1.458 1.00 55.16 71 SER A N 1
ATOM 548 C CA . SER A 1 71 ? 15.438 12.727 -2.611 1.00 55.16 71 SER A CA 1
ATOM 549 C C . SER A 1 71 ? 14.776 14.021 -2.161 1.00 55.16 71 SER A C 1
ATOM 551 O O . SER A 1 71 ? 13.978 13.985 -1.219 1.00 55.16 71 SER A O 1
ATOM 553 N N . GLU A 1 72 ? 15.100 15.143 -2.808 1.00 52.44 72 GLU A N 1
ATOM 554 C CA . GLU A 1 72 ? 14.372 16.398 -2.636 1.00 52.44 72 GLU A CA 1
ATOM 555 C C . GLU A 1 72 ? 12.872 16.088 -2.612 1.00 52.44 72 GLU A C 1
ATOM 557 O O . GLU A 1 72 ? 12.332 15.474 -3.537 1.00 52.44 72 GLU A O 1
ATOM 562 N N . ASN A 1 73 ? 12.248 16.425 -1.481 1.00 49.56 73 ASN A N 1
ATOM 563 C CA . ASN A 1 73 ? 10.907 16.042 -1.043 1.00 49.56 73 ASN A CA 1
ATOM 564 C C . ASN A 1 73 ? 9.794 16.597 -1.953 1.00 49.56 73 ASN A C 1
ATOM 566 O O . ASN A 1 73 ? 8.900 17.321 -1.512 1.00 49.56 73 ASN A O 1
ATOM 570 N N . LEU A 1 74 ? 9.780 16.242 -3.233 1.00 49.78 74 LEU A N 1
ATOM 571 C CA . LEU A 1 74 ? 8.580 16.381 -4.035 1.00 49.78 74 LEU A CA 1
ATOM 572 C C . LEU A 1 74 ? 7.588 15.349 -3.506 1.00 49.78 74 LEU A C 1
ATOM 574 O O . LEU A 1 74 ? 7.792 14.141 -3.617 1.00 49.78 74 LEU A O 1
ATOM 578 N N . SER A 1 75 ? 6.523 15.850 -2.878 1.00 65.25 75 SER A N 1
ATOM 579 C CA . SER A 1 75 ? 5.378 15.083 -2.383 1.00 65.25 75 SER A CA 1
ATOM 580 C C . SER A 1 75 ? 4.683 14.360 -3.541 1.00 65.25 75 SER A C 1
ATOM 582 O O . SER A 1 75 ? 3.647 14.795 -4.054 1.00 65.25 75 SER A O 1
ATOM 584 N N . THR A 1 76 ? 5.277 13.252 -3.979 1.00 81.38 76 THR A N 1
ATOM 585 C CA . THR A 1 76 ? 4.700 12.362 -4.981 1.00 81.38 76 THR A CA 1
ATOM 586 C C . THR A 1 76 ? 3.559 11.564 -4.359 1.00 81.38 76 THR A C 1
ATOM 588 O O . THR A 1 76 ? 3.531 11.323 -3.147 1.00 81.38 76 THR A O 1
ATOM 591 N N . GLN A 1 77 ? 2.622 11.110 -5.195 1.00 89.31 77 GLN A N 1
ATOM 592 C CA . GLN A 1 77 ? 1.585 10.158 -4.786 1.00 89.31 77 GLN A CA 1
ATOM 593 C C . GLN A 1 77 ? 2.191 8.948 -4.050 1.00 89.31 77 GLN A C 1
ATOM 595 O O . GLN A 1 77 ? 1.617 8.465 -3.077 1.00 89.31 77 GLN A O 1
ATOM 600 N N . TRP A 1 78 ? 3.387 8.512 -4.450 1.00 90.50 78 TRP A N 1
ATOM 601 C CA . TRP A 1 78 ? 4.090 7.361 -3.886 1.00 90.50 78 TRP A CA 1
ATOM 602 C C . TRP A 1 78 ? 4.601 7.613 -2.467 1.00 90.50 78 TRP A C 1
ATOM 604 O O . TRP A 1 78 ? 4.351 6.794 -1.584 1.00 90.50 78 TRP A O 1
ATOM 614 N N . SER A 1 79 ? 5.214 8.771 -2.204 1.00 87.06 79 SER A N 1
ATOM 615 C CA . SER A 1 79 ? 5.610 9.165 -0.843 1.00 87.06 79 SER A CA 1
ATOM 616 C C . SER A 1 79 ? 4.385 9.344 0.062 1.00 87.06 79 SER A C 1
ATOM 618 O O . SER A 1 79 ? 4.379 8.887 1.206 1.00 87.06 79 SER A O 1
ATOM 620 N N . ARG A 1 80 ? 3.294 9.936 -0.452 1.00 90.38 80 ARG A N 1
ATOM 621 C CA . ARG A 1 80 ? 2.026 10.050 0.297 1.00 90.38 80 ARG A CA 1
ATOM 622 C C . ARG A 1 80 ? 1.439 8.683 0.620 1.00 90.38 80 ARG A C 1
ATOM 624 O O . ARG A 1 80 ? 1.010 8.469 1.752 1.00 90.38 80 ARG A O 1
ATOM 631 N N . SER A 1 81 ? 1.440 7.767 -0.345 1.00 91.62 81 SER A N 1
ATOM 632 C CA . SER A 1 81 ? 0.966 6.398 -0.165 1.00 91.62 81 SER A CA 1
ATOM 633 C C . SER A 1 81 ? 1.798 5.654 0.870 1.00 91.62 81 SER A C 1
ATOM 635 O O . SER A 1 81 ? 1.227 5.097 1.801 1.00 91.62 81 SER A O 1
ATOM 637 N N . ARG A 1 82 ? 3.132 5.736 0.776 1.00 90.81 82 ARG A N 1
ATOM 638 C CA . ARG A 1 82 ? 4.077 5.184 1.756 1.00 90.81 82 ARG A CA 1
ATOM 639 C C . ARG A 1 82 ? 3.753 5.646 3.175 1.00 90.81 82 ARG A C 1
ATOM 641 O O . ARG A 1 82 ? 3.557 4.829 4.069 1.00 90.81 82 ARG A O 1
ATOM 648 N N . HIS A 1 83 ? 3.653 6.958 3.386 1.00 89.81 83 HIS A N 1
ATOM 649 C CA . HIS A 1 83 ? 3.368 7.505 4.713 1.00 89.81 83 HIS A CA 1
ATOM 650 C C . HIS A 1 83 ? 1.951 7.188 5.203 1.00 89.81 83 HIS A C 1
ATOM 652 O O . HIS A 1 83 ? 1.733 7.063 6.405 1.00 89.81 83 HIS A O 1
ATOM 658 N N . SER A 1 84 ? 0.980 7.090 4.296 1.00 91.44 84 SER A N 1
ATOM 659 C CA . SER A 1 84 ? -0.393 6.713 4.645 1.00 91.44 84 SER A CA 1
ATOM 660 C C . SER A 1 84 ? -0.469 5.243 5.050 1.00 91.44 84 SER A C 1
ATOM 662 O O . SER A 1 84 ? -1.089 4.931 6.059 1.00 91.44 84 SER A O 1
ATOM 664 N N . ALA A 1 85 ? 0.224 4.355 4.333 1.00 90.19 85 ALA A N 1
ATOM 665 C CA . ALA A 1 85 ? 0.323 2.942 4.677 1.00 90.19 85 ALA A CA 1
ATOM 666 C C . ALA A 1 85 ? 1.028 2.736 6.028 1.00 90.19 85 ALA A C 1
ATOM 668 O O . ALA A 1 85 ? 0.506 2.018 6.875 1.00 90.19 85 ALA A O 1
ATOM 669 N N . ASP A 1 86 ? 2.148 3.424 6.274 1.00 88.69 86 ASP A N 1
ATOM 670 C CA . ASP A 1 86 ? 2.859 3.393 7.563 1.00 88.69 86 ASP A CA 1
ATOM 671 C C . ASP A 1 86 ? 1.976 3.850 8.739 1.00 88.69 86 ASP A C 1
ATOM 673 O O . ASP A 1 86 ? 1.949 3.222 9.798 1.00 88.69 86 ASP A O 1
ATOM 677 N N . ARG A 1 87 ? 1.182 4.913 8.551 1.00 89.50 87 ARG A N 1
ATOM 678 C CA . ARG A 1 87 ? 0.222 5.358 9.572 1.00 89.50 87 ARG A CA 1
ATOM 679 C C . ARG A 1 87 ? -0.911 4.360 9.774 1.00 89.50 87 ARG A C 1
ATOM 681 O O . ARG A 1 87 ? -1.228 4.052 10.920 1.00 89.50 87 ARG A O 1
ATOM 688 N N . LEU A 1 88 ? -1.506 3.852 8.695 1.00 88.94 88 LEU A N 1
ATOM 689 C CA . LEU A 1 88 ? -2.600 2.885 8.778 1.00 88.94 88 LEU A CA 1
ATOM 690 C C . LEU A 1 88 ? -2.171 1.580 9.434 1.00 88.94 88 LEU A C 1
ATOM 692 O O . LEU A 1 88 ? -2.964 1.021 10.181 1.00 88.94 88 LEU A O 1
ATOM 696 N N . ARG A 1 89 ? -0.918 1.152 9.251 1.00 87.69 89 ARG A N 1
ATOM 697 C CA . ARG A 1 89 ? -0.339 -0.040 9.893 1.00 87.69 89 ARG A CA 1
ATOM 698 C C . ARG A 1 89 ? -0.420 -0.048 11.418 1.00 87.69 89 ARG A C 1
ATOM 700 O O . ARG A 1 89 ? -0.402 -1.113 12.026 1.00 87.69 89 ARG A O 1
ATOM 707 N N . LYS A 1 90 ? -0.538 1.127 12.042 1.00 84.69 90 LYS A N 1
ATOM 708 C CA . LYS A 1 90 ? -0.707 1.273 13.498 1.00 84.69 90 LYS A CA 1
ATOM 709 C C . LYS A 1 90 ? -2.104 0.875 13.980 1.00 84.69 90 LYS A C 1
ATOM 711 O O . LYS A 1 90 ? -2.275 0.584 15.158 1.00 84.69 90 LYS A O 1
ATOM 716 N N . PHE A 1 91 ? -3.084 0.890 13.079 1.00 81.94 91 PHE A N 1
ATOM 717 C CA . PHE A 1 91 ? -4.491 0.603 13.364 1.00 81.94 91 PHE A CA 1
ATOM 718 C C . PHE A 1 91 ? -4.948 -0.698 12.694 1.00 81.94 91 PHE A C 1
ATOM 720 O O . PHE A 1 91 ? -5.687 -1.481 13.280 1.00 81.94 91 PHE A O 1
ATOM 727 N N . LEU A 1 92 ? -4.488 -0.926 11.464 1.00 84.56 92 LEU A N 1
ATOM 728 C CA . LEU A 1 92 ? -4.899 -1.993 10.561 1.00 84.56 92 LEU A CA 1
ATOM 729 C C . LEU A 1 92 ? -3.675 -2.809 10.155 1.00 84.56 92 LEU A C 1
ATOM 731 O O . LEU A 1 92 ? -2.650 -2.246 9.784 1.00 84.56 92 LEU A O 1
ATOM 735 N N . LYS A 1 93 ? -3.767 -4.137 10.146 1.00 83.75 93 LYS A N 1
ATOM 736 C CA . LYS A 1 93 ? -2.667 -4.980 9.661 1.00 83.75 93 LYS A CA 1
ATOM 737 C C . LYS A 1 93 ? -2.698 -5.042 8.130 1.00 83.75 93 LYS A C 1
ATOM 739 O O . LYS A 1 93 ? -3.328 -5.932 7.567 1.00 83.75 93 LYS A O 1
ATOM 744 N N . ILE A 1 94 ? -2.041 -4.084 7.472 1.00 86.50 94 ILE A N 1
ATOM 745 C CA . ILE A 1 94 ? -2.001 -3.977 6.003 1.00 86.50 94 ILE A CA 1
ATOM 746 C C . ILE A 1 94 ? -0.588 -4.128 5.436 1.00 86.50 94 ILE A C 1
ATOM 748 O O . ILE A 1 94 ? 0.387 -3.623 6.008 1.00 86.50 94 ILE A O 1
ATOM 752 N N . GLU A 1 95 ? -0.464 -4.758 4.272 1.00 88.06 95 GLU A N 1
ATOM 753 C CA . GLU A 1 95 ? 0.822 -4.924 3.595 1.00 88.06 95 GLU A CA 1
ATOM 754 C C . GLU A 1 95 ? 0.709 -4.933 2.073 1.00 88.06 95 GLU A C 1
ATOM 756 O O . GLU A 1 95 ? -0.097 -5.652 1.497 1.00 88.06 95 GLU A O 1
ATOM 761 N N . TRP A 1 96 ? 1.552 -4.138 1.417 1.00 88.81 96 TRP A N 1
ATOM 762 C CA . TRP A 1 96 ? 1.782 -4.225 -0.017 1.00 88.81 96 TRP A CA 1
ATOM 763 C C . TRP A 1 96 ? 2.651 -5.436 -0.326 1.00 88.81 96 TRP A C 1
ATOM 765 O O . TRP A 1 96 ? 3.749 -5.560 0.218 1.00 88.81 96 TRP A O 1
ATOM 775 N N . ILE A 1 97 ? 2.186 -6.282 -1.236 1.00 86.75 97 ILE A N 1
ATOM 776 C CA . ILE A 1 97 ? 2.899 -7.466 -1.705 1.00 86.75 97 ILE A CA 1
ATOM 777 C C . ILE A 1 97 ? 3.100 -7.326 -3.210 1.00 86.75 97 ILE A C 1
ATOM 779 O O . ILE A 1 97 ? 2.149 -7.071 -3.950 1.00 86.75 97 ILE A O 1
ATOM 783 N N . TRP A 1 98 ? 4.345 -7.473 -3.657 1.00 85.19 98 TRP A N 1
ATOM 784 C CA . TRP A 1 98 ? 4.656 -7.640 -5.071 1.00 85.19 98 TRP A CA 1
ATOM 785 C C . TRP A 1 98 ? 4.568 -9.122 -5.426 1.00 85.19 98 TRP A C 1
ATOM 787 O O . TRP A 1 98 ? 5.306 -9.930 -4.862 1.00 85.19 98 TRP A O 1
ATOM 797 N N . ASN A 1 99 ? 3.689 -9.476 -6.360 1.00 81.94 99 ASN A N 1
ATOM 798 C CA . ASN A 1 99 ? 3.648 -10.820 -6.913 1.00 81.94 99 ASN A CA 1
ATOM 799 C C . ASN A 1 99 ? 4.448 -10.863 -8.220 1.00 81.94 99 ASN A C 1
ATOM 801 O O . ASN A 1 99 ? 4.140 -10.132 -9.159 1.00 81.94 99 ASN A O 1
ATOM 805 N N . VAL A 1 100 ? 5.465 -11.727 -8.273 1.00 75.00 100 VAL A N 1
ATOM 806 C CA . VAL A 1 100 ? 6.354 -11.892 -9.434 1.00 75.00 100 VAL A CA 1
ATOM 807 C C . VAL A 1 100 ? 5.601 -12.444 -10.648 1.00 75.00 100 VAL A C 1
ATOM 809 O O . VAL A 1 100 ? 5.854 -11.998 -11.761 1.00 75.00 100 VAL A O 1
ATOM 812 N N . GLU A 1 101 ? 4.622 -13.325 -10.433 1.00 76.12 101 GLU A N 1
ATOM 813 C CA . GLU A 1 101 ? 3.752 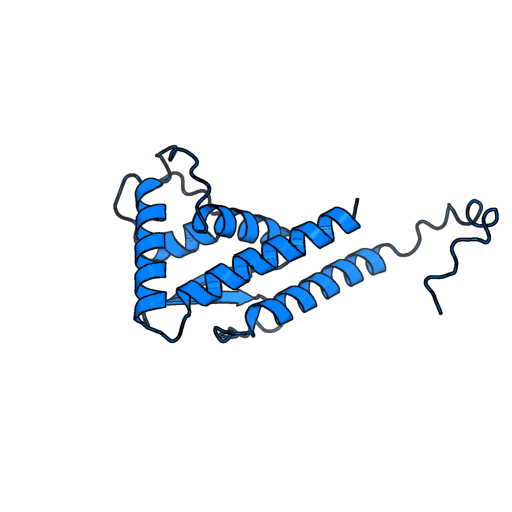-13.888 -11.470 1.00 76.12 101 GLU A CA 1
ATOM 814 C C . GLU A 1 101 ? 2.299 -13.723 -10.995 1.00 76.12 101 GLU A C 1
ATOM 816 O O . GLU A 1 101 ? 1.835 -14.496 -10.155 1.00 76.12 101 GLU A O 1
ATOM 821 N N . PRO A 1 102 ? 1.584 -12.663 -11.423 1.00 71.94 102 PRO A N 1
ATOM 822 C CA . PRO A 1 102 ? 1.607 -12.090 -12.775 1.00 71.94 102 PRO A CA 1
ATOM 823 C C . PRO A 1 102 ? 2.341 -10.739 -12.932 1.00 71.94 102 PRO A C 1
ATOM 825 O O . PRO A 1 102 ? 2.157 -10.067 -13.943 1.00 71.94 102 PRO A O 1
ATOM 828 N N . GLY A 1 103 ? 3.156 -10.309 -11.963 1.00 75.44 103 GLY A N 1
ATOM 829 C CA . GLY A 1 103 ? 3.851 -9.015 -12.026 1.00 75.44 103 GLY A CA 1
ATOM 830 C C . GLY A 1 103 ? 2.979 -7.840 -11.579 1.00 75.44 103 GLY A C 1
ATOM 831 O O . GLY A 1 103 ? 3.004 -6.774 -12.192 1.00 75.44 103 GLY A O 1
ATOM 832 N N . CYS A 1 104 ? 2.177 -8.034 -10.530 1.00 77.25 104 CYS A N 1
ATOM 833 C CA . CYS A 1 104 ? 1.238 -7.030 -10.031 1.00 77.25 104 CYS A CA 1
ATOM 834 C C . CYS A 1 104 ? 1.328 -6.842 -8.512 1.00 77.25 104 CYS A C 1
ATOM 836 O O . CYS A 1 104 ? 1.876 -7.670 -7.778 1.00 77.25 104 CYS A O 1
ATOM 838 N N . PHE A 1 105 ? 0.762 -5.733 -8.035 1.00 81.31 105 PHE A N 1
ATOM 839 C CA . PHE A 1 105 ? 0.660 -5.450 -6.607 1.00 81.31 105 PHE A CA 1
ATOM 840 C C . PHE A 1 105 ? -0.647 -5.961 -6.023 1.00 81.31 105 PHE A C 1
ATOM 842 O O . PHE A 1 105 ? -1.719 -5.750 -6.586 1.00 81.31 105 PHE A O 1
ATOM 849 N N . PHE A 1 106 ? -0.544 -6.508 -4.819 1.00 80.94 106 PHE A N 1
ATOM 850 C CA . PHE A 1 106 ? -1.670 -6.786 -3.944 1.00 80.94 106 PHE A CA 1
ATOM 851 C C . PHE A 1 106 ? -1.550 -5.951 -2.674 1.00 80.94 106 PHE A C 1
ATOM 853 O O . PHE A 1 106 ? -0.446 -5.655 -2.207 1.00 80.94 106 PHE A O 1
ATOM 860 N N . LEU A 1 107 ? -2.695 -5.574 -2.109 1.00 84.12 107 LEU A N 1
ATOM 861 C CA . LEU A 1 107 ? -2.766 -5.029 -0.762 1.00 84.12 107 LEU A CA 1
ATOM 862 C C . LEU A 1 107 ? -3.396 -6.091 0.129 1.00 84.12 107 LEU A C 1
ATOM 864 O O . LEU A 1 107 ? -4.602 -6.317 0.069 1.00 84.12 107 LEU A O 1
ATOM 868 N N . ASN A 1 108 ? -2.571 -6.731 0.946 1.00 80.69 108 ASN A N 1
ATOM 869 C CA . ASN A 1 108 ? -3.030 -7.714 1.904 1.00 80.69 108 ASN A CA 1
ATOM 870 C C . ASN A 1 108 ? -3.638 -7.027 3.132 1.00 80.69 108 ASN A C 1
ATOM 872 O O . ASN A 1 108 ? -3.094 -6.040 3.642 1.00 80.69 108 ASN A O 1
ATOM 876 N N . LEU A 1 109 ? -4.761 -7.568 3.598 1.00 77.75 109 LEU A N 1
ATOM 877 C CA . LEU A 1 109 ? -5.473 -7.166 4.805 1.00 77.75 109 LEU A CA 1
ATOM 878 C C . LEU A 1 109 ? -5.483 -8.368 5.754 1.00 77.75 109 LEU A C 1
ATOM 880 O O . LEU A 1 109 ? -6.295 -9.280 5.605 1.00 77.75 109 LEU A O 1
ATOM 884 N N . PHE A 1 110 ? -4.597 -8.382 6.748 1.00 70.44 110 PHE A N 1
ATOM 885 C CA . PHE A 1 110 ? -4.518 -9.496 7.692 1.00 70.44 110 PHE A CA 1
ATOM 886 C C . PHE A 1 110 ? -5.648 -9.408 8.723 1.00 70.44 110 PHE A C 1
ATOM 888 O O . PHE A 1 110 ? -5.493 -8.840 9.810 1.00 70.44 110 PHE A O 1
ATOM 895 N N . ARG A 1 111 ? -6.794 -9.998 8.386 1.00 66.19 111 ARG A N 1
ATOM 896 C CA . ARG A 1 111 ? -7.921 -10.191 9.302 1.00 66.19 111 ARG A CA 1
ATOM 897 C C . ARG A 1 111 ? -7.716 -11.497 10.066 1.00 66.19 111 ARG A C 1
ATOM 899 O O . ARG A 1 111 ? -7.715 -12.576 9.486 1.00 66.19 111 ARG A O 1
ATOM 906 N N . ALA A 1 112 ? -7.503 -11.420 11.377 1.00 52.66 112 ALA A N 1
ATOM 907 C CA . ALA A 1 112 ? -7.489 -12.630 12.198 1.00 52.66 112 ALA A CA 1
ATOM 908 C C . ALA A 1 112 ? -8.916 -13.222 12.268 1.00 52.66 112 ALA A C 1
ATOM 910 O O . ALA A 1 112 ? -9.863 -12.444 12.391 1.00 52.66 112 ALA A O 1
ATOM 911 N N . PRO A 1 113 ? -9.098 -14.558 12.208 1.00 46.19 113 PRO A N 1
ATOM 912 C CA . PRO A 1 113 ? -8.070 -15.601 12.202 1.00 46.19 113 PRO A CA 1
ATOM 913 C C . PRO A 1 113 ? -7.720 -16.144 10.804 1.00 46.19 113 PRO A C 1
ATOM 915 O O . PRO A 1 113 ? -6.809 -16.957 10.706 1.00 46.19 113 PRO A O 1
ATOM 918 N N . ASN A 1 114 ? -8.391 -15.699 9.736 1.00 45.06 114 ASN A N 1
ATOM 919 C CA . ASN A 1 114 ? -8.164 -16.203 8.382 1.00 45.06 114 ASN A CA 1
ATOM 920 C C . ASN A 1 114 ? -7.528 -15.119 7.500 1.00 45.06 114 ASN A C 1
ATOM 922 O O . ASN A 1 114 ? -8.240 -14.196 7.091 1.00 45.06 114 ASN A O 1
ATOM 926 N N . PRO A 1 115 ? -6.227 -15.237 7.161 1.00 46.62 115 PRO A N 1
ATOM 927 C CA . PRO A 1 115 ? -5.584 -14.402 6.157 1.00 46.62 115 PRO A CA 1
ATOM 928 C C . PRO A 1 115 ? -6.118 -14.825 4.788 1.00 46.62 115 PRO A C 1
ATOM 930 O O . PRO A 1 115 ? -5.490 -15.574 4.047 1.00 46.62 115 PRO A O 1
ATOM 933 N N . VAL A 1 116 ? -7.347 -14.424 4.482 1.00 43.78 116 VAL A N 1
ATOM 934 C CA . VAL A 1 116 ? -7.831 -14.492 3.113 1.00 43.78 116 VAL A CA 1
ATOM 935 C C . VAL A 1 116 ? -7.072 -13.399 2.382 1.00 43.78 116 VAL A C 1
ATOM 937 O O . VAL A 1 116 ? -7.296 -12.218 2.653 1.00 43.78 116 VAL A O 1
ATOM 940 N N . ASP A 1 117 ? -6.180 -13.794 1.474 1.00 47.44 117 ASP A N 1
ATOM 941 C CA . ASP A 1 117 ? -5.656 -12.914 0.435 1.00 47.44 117 ASP A CA 1
ATOM 942 C C . ASP A 1 117 ? -6.846 -12.488 -0.424 1.00 47.44 117 ASP A C 1
ATOM 944 O O . ASP A 1 117 ? -7.185 -13.097 -1.440 1.00 47.44 117 ASP A O 1
ATOM 948 N N . VAL A 1 118 ? -7.577 -11.475 0.032 1.00 51.38 118 VAL A N 1
ATOM 949 C CA . VAL A 1 118 ? -8.628 -10.894 -0.781 1.00 51.38 118 VAL A CA 1
ATOM 950 C C . VAL A 1 118 ? -7.896 -10.116 -1.865 1.00 51.38 118 VAL A C 1
ATOM 952 O O . VAL A 1 118 ? -7.341 -9.051 -1.612 1.00 51.38 118 VAL A O 1
ATOM 955 N N . ALA A 1 119 ? -7.864 -10.656 -3.081 1.00 51.72 119 ALA A N 1
ATOM 956 C CA . ALA A 1 119 ? -7.540 -9.874 -4.262 1.00 51.72 119 ALA A CA 1
ATOM 957 C C . ALA A 1 119 ? -8.671 -8.850 -4.448 1.00 51.72 119 ALA A C 1
ATOM 959 O O . ALA A 1 119 ? -9.764 -9.162 -4.920 1.00 51.72 119 ALA A O 1
ATOM 960 N N . LEU A 1 120 ? -8.460 -7.631 -3.956 1.00 57.25 120 LEU A N 1
ATOM 961 C CA . LEU A 1 120 ? -9.488 -6.593 -3.936 1.00 57.25 120 LEU A CA 1
ATOM 962 C C . LEU A 1 120 ? -9.644 -6.050 -5.368 1.00 57.25 120 LEU A C 1
ATOM 964 O O . LEU A 1 120 ? -8.660 -5.678 -5.991 1.00 57.25 120 LEU A O 1
ATOM 968 N N . SER A 1 121 ? -10.843 -5.996 -5.950 1.00 51.44 121 SER A N 1
ATOM 969 C CA . SER A 1 121 ? -10.973 -5.449 -7.314 1.00 51.44 121 SER A CA 1
ATOM 970 C C . SER A 1 121 ? -10.718 -3.926 -7.389 1.00 51.44 121 SER A C 1
ATOM 972 O O . SER A 1 121 ? -10.901 -3.203 -6.394 1.00 51.44 121 SER A O 1
ATOM 974 N N . PRO A 1 122 ? -10.324 -3.412 -8.573 1.00 52.12 122 PRO A N 1
ATOM 975 C CA . PRO A 1 122 ? -9.695 -2.099 -8.746 1.00 52.12 122 PRO A CA 1
ATOM 976 C C . PRO A 1 122 ? -10.649 -0.902 -8.645 1.00 52.12 122 PRO A C 1
ATOM 978 O O . PRO A 1 122 ? -10.202 0.237 -8.697 1.00 52.12 122 PRO A O 1
ATOM 981 N N . ALA A 1 123 ? -11.964 -1.095 -8.514 1.00 48.91 123 ALA A N 1
ATOM 982 C CA . ALA A 1 123 ? -12.920 0.020 -8.589 1.00 48.91 123 ALA A CA 1
ATOM 983 C C . ALA A 1 123 ? -13.585 0.380 -7.248 1.00 48.91 123 ALA A C 1
ATOM 985 O O . ALA A 1 123 ? -13.883 1.552 -7.010 1.00 48.91 123 ALA A O 1
ATOM 986 N N . GLY A 1 124 ? -13.776 -0.581 -6.337 1.00 54.97 124 GLY A N 1
ATOM 987 C CA . GLY A 1 124 ? -14.581 -0.346 -5.129 1.00 54.97 124 GLY A CA 1
ATOM 988 C C . GLY A 1 124 ? -14.340 -1.286 -3.954 1.00 54.97 124 GLY A C 1
ATOM 989 O O . GLY A 1 124 ? -15.022 -1.152 -2.937 1.00 54.97 124 GLY A O 1
ATOM 990 N N . LEU A 1 125 ? -13.383 -2.211 -4.052 1.00 62.22 125 LEU A N 1
ATOM 991 C CA . LEU A 1 125 ? -13.290 -3.293 -3.078 1.00 62.22 125 LEU A CA 1
ATOM 992 C C . LEU A 1 125 ? -12.239 -3.093 -1.992 1.00 62.22 125 LEU A C 1
ATOM 994 O O . LEU A 1 125 ? -12.362 -3.764 -0.990 1.00 62.22 125 LEU A O 1
ATOM 998 N N . VAL A 1 126 ? -11.292 -2.151 -2.081 1.00 72.69 126 VAL A N 1
ATOM 999 C CA . VAL A 1 126 ? -10.332 -1.906 -0.975 1.00 72.69 126 VAL A CA 1
ATOM 1000 C C . VAL A 1 126 ? -10.876 -0.946 0.084 1.00 72.69 126 VAL A C 1
ATOM 1002 O O . VAL A 1 126 ? -10.675 -1.130 1.282 1.00 72.69 126 VAL A O 1
ATOM 1005 N N . THR A 1 127 ? -11.574 0.106 -0.348 1.00 80.00 127 THR A N 1
ATOM 1006 C CA . THR A 1 127 ? -11.965 1.205 0.546 1.00 80.00 127 THR A CA 1
ATOM 1007 C C . THR A 1 127 ? -12.998 0.779 1.584 1.00 80.00 127 THR A C 1
ATOM 1009 O O . THR A 1 127 ? -12.904 1.225 2.723 1.00 80.00 127 THR A O 1
ATOM 1012 N N . ARG A 1 128 ? -13.978 -0.056 1.205 1.00 81.75 128 ARG A N 1
ATOM 1013 C CA . ARG A 1 128 ? -15.012 -0.549 2.130 1.00 81.75 128 ARG A CA 1
ATOM 1014 C C . ARG A 1 128 ? -14.402 -1.448 3.221 1.00 81.75 128 ARG A C 1
ATOM 1016 O O . ARG A 1 128 ? -14.466 -1.033 4.369 1.00 81.75 128 ARG A O 1
ATOM 1023 N N . PRO A 1 129 ? -13.674 -2.537 2.896 1.00 79.94 129 PRO A N 1
ATOM 1024 C CA . PRO A 1 129 ? -12.966 -3.352 3.885 1.00 79.94 129 PRO A CA 1
ATOM 1025 C C . PRO A 1 129 ? -12.072 -2.564 4.840 1.00 79.94 129 PRO A C 1
ATOM 1027 O O . PRO A 1 129 ? -12.122 -2.787 6.044 1.00 79.94 129 PRO A O 1
ATOM 1030 N N . LEU A 1 130 ? -11.294 -1.604 4.326 1.00 82.94 130 LEU A N 1
ATOM 1031 C CA . LEU A 1 130 ? -10.449 -0.758 5.172 1.00 82.94 130 LEU A CA 1
ATOM 1032 C C . LEU A 1 130 ? -11.260 0.135 6.119 1.00 82.94 130 LEU A C 1
ATOM 1034 O O . LEU A 1 130 ? -10.826 0.381 7.243 1.00 82.94 130 LEU A O 1
ATOM 1038 N N . ARG A 1 131 ? -12.407 0.657 5.668 1.00 85.31 131 ARG A N 1
ATOM 1039 C CA . ARG A 1 131 ? -13.304 1.454 6.515 1.00 85.31 131 ARG A CA 1
ATOM 1040 C C . ARG A 1 131 ? -13.941 0.589 7.592 1.00 85.31 131 ARG A C 1
ATOM 1042 O O . ARG A 1 131 ? -13.893 0.990 8.747 1.00 85.31 131 ARG A O 1
ATOM 1049 N N . ASP A 1 132 ? -14.446 -0.584 7.232 1.00 84.31 132 ASP A N 1
ATOM 1050 C CA . ASP A 1 132 ? -15.087 -1.508 8.170 1.00 84.31 132 ASP A CA 1
ATOM 1051 C C . ASP A 1 132 ? -14.096 -1.964 9.260 1.00 84.31 132 ASP A C 1
ATOM 1053 O O . ASP A 1 132 ? -14.422 -1.965 10.450 1.00 84.31 132 ASP A O 1
ATOM 1057 N N . ASP A 1 133 ? -12.847 -2.263 8.880 1.00 83.06 133 ASP A N 1
ATOM 1058 C CA . ASP A 1 133 ? -11.797 -2.649 9.832 1.00 83.06 133 ASP A CA 1
ATOM 1059 C C . ASP A 1 133 ? -11.401 -1.473 10.740 1.00 83.06 133 ASP A C 1
ATOM 1061 O O . ASP A 1 133 ? -11.153 -1.656 11.934 1.00 83.06 133 ASP A O 1
ATOM 1065 N N . LEU A 1 134 ? -11.378 -0.248 10.203 1.00 84.62 134 LEU A N 1
ATOM 1066 C CA . LEU A 1 134 ? -11.096 0.961 10.979 1.00 84.62 134 LEU A CA 1
ATOM 1067 C C . LEU A 1 134 ? -12.216 1.261 11.981 1.00 84.62 134 LEU A C 1
ATOM 1069 O O . LEU A 1 134 ? -11.944 1.641 13.120 1.00 84.62 134 LEU A O 1
ATOM 1073 N N . GLU A 1 135 ? -13.473 1.099 11.574 1.00 84.88 135 GLU A N 1
ATOM 1074 C CA . GLU A 1 135 ? -14.622 1.255 12.463 1.00 84.88 135 GLU A CA 1
ATOM 1075 C C . GLU A 1 135 ? -14.604 0.210 13.568 1.00 84.88 135 GLU A C 1
ATOM 1077 O O . GLU A 1 135 ? -14.725 0.570 14.737 1.00 84.88 135 GLU A O 1
ATOM 1082 N N . THR A 1 136 ? -14.330 -1.047 13.221 1.00 84.31 136 THR A N 1
ATOM 1083 C CA . THR A 1 136 ? -14.151 -2.132 14.191 1.00 84.31 136 THR A CA 1
ATOM 1084 C C . THR A 1 136 ? -13.028 -1.815 15.180 1.00 84.31 136 THR A C 1
ATOM 1086 O O . THR A 1 136 ? -13.214 -1.964 16.387 1.00 84.31 136 THR A O 1
ATOM 1089 N N . TYR A 1 137 ? -11.881 -1.312 14.708 1.00 84.06 137 TYR A N 1
ATOM 1090 C CA . TYR A 1 137 ? -10.779 -0.887 15.574 1.00 84.06 137 TYR A CA 1
ATOM 1091 C C . TYR A 1 137 ? -11.220 0.187 16.576 1.00 84.06 137 TYR A C 1
ATOM 1093 O O . TYR A 1 137 ? -10.997 0.036 17.777 1.00 84.06 137 TYR A O 1
ATOM 1101 N N . PHE A 1 138 ? -11.874 1.256 16.109 1.00 82.25 138 PHE A N 1
ATOM 1102 C CA . PHE A 1 138 ? -12.302 2.341 16.994 1.00 82.25 138 PHE A CA 1
ATOM 1103 C C . PHE A 1 138 ? -13.424 1.916 17.943 1.00 82.25 138 PHE A C 1
ATOM 1105 O O . PHE A 1 138 ? -13.401 2.317 19.102 1.00 82.25 138 PHE A O 1
ATOM 1112 N N . ILE A 1 139 ? -14.373 1.090 17.496 1.00 83.19 139 ILE A N 1
ATOM 1113 C CA . ILE A 1 139 ? -15.422 0.532 18.359 1.00 83.19 139 ILE A CA 1
ATOM 1114 C C . ILE A 1 139 ? -14.793 -0.327 19.454 1.00 83.19 139 ILE A C 1
ATOM 1116 O O . ILE A 1 139 ? -15.133 -0.144 20.619 1.00 83.19 139 ILE A O 1
ATOM 1120 N N . ASN A 1 140 ? -13.841 -1.202 19.123 1.00 82.12 140 ASN A N 1
ATOM 1121 C CA . ASN A 1 140 ? -13.145 -2.031 20.109 1.00 82.12 140 ASN A CA 1
ATOM 1122 C C . ASN A 1 140 ? -12.310 -1.189 21.075 1.00 82.12 140 ASN A C 1
ATOM 1124 O O . ASN A 1 140 ? -12.297 -1.457 22.272 1.00 82.12 140 ASN A O 1
ATOM 1128 N N . GLN A 1 141 ? -11.650 -0.142 20.578 1.00 79.62 141 GLN A N 1
ATOM 1129 C CA . GLN A 1 141 ? -10.912 0.788 21.422 1.00 79.62 141 GLN A CA 1
ATOM 1130 C C . GLN A 1 141 ? -11.845 1.521 22.394 1.00 79.62 141 GLN A C 1
ATOM 1132 O O . GLN A 1 141 ? -11.517 1.638 23.568 1.00 79.62 141 GLN A O 1
ATOM 1137 N N . LEU A 1 142 ? -13.010 1.986 21.931 1.00 76.69 142 LEU A N 1
ATOM 1138 C CA . LEU A 1 142 ? -14.009 2.661 22.766 1.00 76.69 142 LEU A CA 1
ATOM 1139 C C . LEU A 1 142 ? -14.696 1.701 23.745 1.00 76.69 142 LEU A C 1
ATOM 1141 O O . LEU A 1 142 ? -14.937 2.064 24.889 1.00 76.69 142 LEU A O 1
ATOM 1145 N N . SER A 1 143 ? -14.969 0.470 23.319 1.00 72.56 143 SER A N 1
ATOM 1146 C CA . SER A 1 143 ? -15.603 -0.564 24.147 1.00 72.56 143 SER A CA 1
ATOM 1147 C C . SER A 1 143 ? -14.632 -1.161 25.168 1.00 72.56 143 SER A C 1
ATOM 1149 O O . SER A 1 143 ? -15.051 -1.633 26.214 1.00 72.56 143 SER A O 1
ATOM 1151 N N . GLY A 1 144 ? -13.325 -1.116 24.902 1.00 63.88 144 GLY A N 1
ATOM 1152 C CA . GLY A 1 144 ? -12.285 -1.451 25.877 1.00 63.88 144 GLY A CA 1
ATOM 1153 C C . GLY A 1 144 ? -12.076 -0.371 26.943 1.00 63.88 144 GLY A C 1
ATOM 1154 O O . GLY A 1 144 ? -11.402 -0.626 27.936 1.00 63.88 144 GLY A O 1
ATOM 1155 N N . LEU A 1 145 ? -12.662 0.819 26.767 1.00 60.84 145 LEU A N 1
ATOM 1156 C CA . LEU A 1 145 ? -12.634 1.913 27.745 1.00 60.84 145 LEU A CA 1
ATOM 1157 C C . LEU A 1 145 ? -13.781 1.829 28.774 1.00 60.84 145 LEU A C 1
ATOM 1159 O O . LEU A 1 145 ? -14.140 2.851 29.360 1.00 60.84 145 LEU A O 1
ATOM 1163 N N . VAL A 1 146 ? -14.354 0.641 29.010 1.00 50.22 146 VAL A N 1
ATOM 1164 C CA . VAL A 1 146 ? -15.384 0.429 30.042 1.00 50.22 146 VAL A CA 1
ATOM 1165 C C . VAL A 1 146 ? -14.859 0.862 31.420 1.00 50.22 146 VAL A C 1
ATOM 1167 O O . VAL A 1 146 ? -13.859 0.358 31.925 1.00 50.22 146 VAL A O 1
ATOM 1170 N N . ASP A 1 147 ? -15.576 1.839 31.979 1.00 51.47 147 ASP A N 1
ATOM 1171 C CA . ASP A 1 147 ? -15.558 2.374 33.339 1.00 51.47 147 ASP A CA 1
ATOM 1172 C C . ASP A 1 147 ? -14.248 2.964 33.888 1.00 51.47 147 ASP A C 1
ATOM 1174 O O . ASP A 1 147 ? -13.731 2.545 34.921 1.00 51.47 147 ASP A O 1
ATOM 1178 N N . GLN A 1 148 ? -13.853 4.139 33.381 1.00 43.97 148 GLN A N 1
ATOM 1179 C CA . GLN A 1 148 ? -13.439 5.193 34.324 1.00 43.97 148 GLN A CA 1
ATOM 1180 C C . GLN A 1 148 ? -14.684 5.839 34.941 1.00 43.97 148 GLN A C 1
ATOM 1182 O O . GLN A 1 148 ? -14.992 7.014 34.726 1.00 43.97 148 GLN A O 1
ATOM 1187 N N . GLY A 1 149 ? -15.420 5.037 35.713 1.00 46.06 149 GLY A N 1
ATOM 1188 C CA . GLY A 1 149 ? -16.492 5.479 36.589 1.00 46.06 149 GLY A CA 1
ATOM 1189 C C . GLY A 1 149 ? -15.938 6.424 37.650 1.00 46.06 149 GLY A C 1
ATOM 1190 O O . GLY A 1 149 ? -15.635 6.012 38.765 1.00 46.06 149 GLY A O 1
ATOM 1191 N N . LYS A 1 150 ? -15.759 7.697 37.286 1.00 42.53 150 LYS A N 1
ATOM 1192 C CA . LYS A 1 150 ? -15.531 8.796 38.229 1.00 42.53 150 LYS A CA 1
ATOM 1193 C C . LYS A 1 150 ? -15.781 10.192 37.655 1.00 42.53 150 LYS A C 1
ATOM 1195 O O . LYS A 1 150 ? -15.203 11.135 38.156 1.00 42.53 150 LYS A O 1
ATOM 1200 N N . ASN A 1 151 ? -16.652 10.362 36.656 1.00 43.34 151 ASN A N 1
ATOM 1201 C CA . ASN A 1 151 ? -17.063 11.702 36.186 1.00 43.34 151 ASN A CA 1
ATOM 1202 C C . ASN A 1 151 ? -18.585 11.853 35.975 1.00 43.34 151 ASN A C 1
ATOM 1204 O O . ASN A 1 151 ? -19.041 12.804 35.343 1.00 43.34 151 ASN A O 1
ATOM 1208 N N . GLY A 1 152 ? -19.396 10.959 36.555 1.00 41.00 152 GLY A N 1
ATOM 1209 C CA . GLY A 1 152 ? -20.865 11.024 36.498 1.00 41.00 152 GLY A CA 1
ATOM 1210 C C . GLY A 1 152 ? -21.505 12.219 37.225 1.00 41.00 152 GLY A C 1
ATOM 1211 O O . GLY A 1 152 ? -22.720 12.358 37.190 1.00 41.00 152 GLY A O 1
ATOM 1212 N N . ALA A 1 153 ? -20.723 13.094 37.864 1.00 41.59 153 ALA A N 1
ATOM 1213 C CA . ALA A 1 153 ? -21.244 14.249 38.597 1.00 41.59 153 ALA A CA 1
ATOM 1214 C C . ALA A 1 153 ? -21.225 15.576 37.810 1.00 41.59 153 ALA A C 1
ATOM 1216 O O . ALA A 1 153 ? -21.726 16.570 38.322 1.00 41.59 153 ALA A O 1
ATOM 1217 N N . VAL A 1 154 ? -20.667 15.626 36.590 1.00 45.50 154 VAL A N 1
ATOM 1218 C CA . VAL A 1 154 ? -20.475 16.911 35.871 1.00 45.50 154 VAL A CA 1
ATOM 1219 C C . VAL A 1 154 ? -21.426 17.101 34.680 1.00 45.50 154 VAL A C 1
ATOM 1221 O O . VAL A 1 154 ? -21.664 18.228 34.257 1.00 45.50 154 VAL A O 1
ATOM 1224 N N . PHE A 1 155 ? -22.057 16.043 34.166 1.00 42.66 155 PHE A N 1
ATOM 1225 C CA . PHE A 1 155 ? -22.934 16.160 32.989 1.00 42.66 155 PHE A CA 1
ATOM 1226 C C . PHE A 1 155 ? -24.398 16.515 33.299 1.00 42.66 155 PHE A C 1
ATOM 1228 O O . PHE A 1 155 ? -25.177 16.736 32.377 1.00 42.66 155 PHE A O 1
ATOM 1235 N N . SER A 1 156 ? -24.787 16.639 34.570 1.00 43.34 156 SER A N 1
ATOM 1236 C CA . SER A 1 156 ? -26.163 16.991 34.956 1.00 43.34 156 SER A CA 1
ATOM 1237 C C . SER A 1 156 ? -26.495 18.489 34.856 1.00 43.34 156 SER A C 1
ATOM 1239 O O . SER A 1 156 ? -27.631 18.864 35.132 1.00 43.34 156 SER A O 1
ATOM 1241 N N . GLN A 1 157 ? -25.557 19.355 34.447 1.00 46.34 157 GLN A N 1
ATOM 1242 C CA . GLN A 1 157 ? -25.783 20.811 34.427 1.00 46.34 157 GLN A CA 1
ATOM 1243 C C . GLN A 1 157 ? -26.136 21.417 33.058 1.00 46.34 157 GLN A C 1
ATOM 1245 O O . GLN A 1 157 ? -26.503 22.589 33.006 1.00 46.34 157 GLN A O 1
ATOM 1250 N N . HIS A 1 158 ? -26.100 20.662 31.953 1.00 43.88 158 HIS A N 1
ATOM 1251 C CA . HIS A 1 158 ? -26.403 21.222 30.627 1.00 43.88 158 HIS A CA 1
ATOM 1252 C C . HIS A 1 158 ? -27.383 20.350 29.820 1.00 43.88 158 HIS A C 1
ATOM 1254 O O . HIS A 1 158 ? -26.958 19.437 29.115 1.00 43.88 158 HIS A O 1
ATOM 1260 N N . PRO A 1 159 ? -28.697 20.664 29.844 1.00 46.62 159 PRO A N 1
ATOM 1261 C CA . PRO A 1 159 ? -29.739 19.902 29.141 1.00 46.62 159 PRO A CA 1
ATOM 1262 C C . PRO A 1 159 ? -29.683 19.981 27.603 1.00 46.62 159 PRO A C 1
ATOM 1264 O O . PRO A 1 159 ? -30.496 19.361 26.927 1.00 46.62 159 PRO A O 1
ATOM 1267 N N . ALA A 1 160 ? -28.765 20.758 27.022 1.00 48.28 160 ALA A N 1
ATOM 1268 C CA . ALA A 1 160 ? -28.807 21.127 25.605 1.00 48.28 160 ALA A CA 1
ATOM 1269 C C . ALA A 1 160 ? -28.035 20.187 24.654 1.00 48.28 160 ALA A C 1
ATOM 1271 O O . ALA A 1 160 ? -27.972 20.460 23.460 1.00 48.28 160 ALA A O 1
ATOM 1272 N N . SER A 1 161 ? -27.420 19.100 25.133 1.00 44.91 161 SER A N 1
ATOM 1273 C CA . SER A 1 161 ? -26.568 18.226 24.295 1.00 44.91 161 SER A CA 1
ATOM 1274 C C . SER A 1 161 ? -27.044 16.774 24.176 1.00 44.91 161 SER A C 1
ATOM 1276 O O . SER A 1 161 ? -26.255 15.900 23.839 1.00 44.91 161 SER A O 1
ATOM 1278 N N . ASN A 1 162 ? -28.342 16.515 24.365 1.00 42.78 162 ASN A N 1
ATOM 1279 C CA . ASN A 1 162 ? -28.951 15.199 24.114 1.00 42.78 162 ASN A CA 1
ATOM 1280 C C . ASN A 1 162 ? -29.609 15.076 22.726 1.00 42.78 162 ASN A C 1
ATOM 1282 O O . ASN A 1 162 ? -30.436 14.196 22.517 1.00 42.78 162 ASN A O 1
ATOM 1286 N N . LEU A 1 163 ? -29.251 15.929 21.760 1.00 44.72 163 LEU A N 1
ATOM 1287 C CA . LEU A 1 163 ? -29.867 15.898 20.425 1.00 44.72 163 LEU A CA 1
ATOM 1288 C C . LEU A 1 163 ? -29.247 14.868 19.459 1.00 44.72 163 LEU A C 1
ATOM 1290 O O . LEU A 1 163 ? -29.657 14.797 18.308 1.00 44.72 163 LEU A O 1
ATOM 1294 N N . PHE A 1 164 ? -28.257 14.082 19.898 1.00 49.91 164 PHE A N 1
ATOM 1295 C CA . PHE A 1 164 ? -27.567 13.094 19.051 1.00 49.91 164 PHE A CA 1
ATOM 1296 C C . PHE A 1 164 ? -27.959 11.634 19.335 1.00 49.91 164 PHE A C 1
ATOM 1298 O O . PHE A 1 164 ? -27.310 10.727 18.821 1.00 49.91 164 PHE A O 1
ATOM 1305 N N . LEU A 1 165 ? -28.996 11.393 20.144 1.00 43.28 165 LEU A N 1
ATOM 1306 C CA . LEU A 1 165 ? -29.486 10.046 20.477 1.00 43.28 165 LEU A CA 1
ATOM 1307 C C . LEU A 1 165 ? -31.003 9.885 20.266 1.00 43.28 165 LEU A C 1
ATOM 1309 O O . LEU A 1 165 ? -31.659 9.186 21.036 1.00 43.28 165 LEU A O 1
ATOM 1313 N N . GLN A 1 166 ? -31.562 10.516 19.231 1.00 33.56 166 GLN A N 1
ATOM 1314 C CA . GLN A 1 166 ? -32.893 10.172 18.716 1.00 33.56 166 GLN A CA 1
ATOM 1315 C C . GLN A 1 166 ? -32.801 9.689 17.276 1.00 33.56 166 GLN A C 1
ATOM 1317 O O . GLN A 1 166 ? -32.031 10.307 16.506 1.00 33.56 166 GLN A O 1
#

Foldseek 3Di:
DVVVVLVLLLVLLVLLLLLQLQCQPPPCVSNVVSVVVLQVVQPQQAPDRDDQVSSQCQLCLPDDVRSPHPRPPPPDSSNSSSVSNVSLVVQFVWGWDQDPVVGTIAIFGDDPPDRDSPRAHNPPGRSVVSSVSNVVSVVVVVVVPPDPPDPPPPPPPDPPPPPPPD